Protein AF-A0A351ANW0-F1 (afdb_monomer)

Solvent-accessible surface area (backbone atoms only — not comparable to full-atom values): 3608 Å² total; per-residue (Å²): 135,79,52,77,39,79,60,78,45,78,40,76,50,16,43,40,81,66,30,37,52,49,52,53,49,41,55,75,68,32,45,30,36,32,38,33,36,27,34,93,51,59,76,40,30,51,51,40,51,51,53,54,57,73,67,59,58,85,82,57,46,79,47,74,88

Mean predicted aligned error: 2.04 Å

Secondary structure (DSSP, 8-state):
---S--SPEEEETTTSHHHHHHHHHHHHTT--SEEEEE-S-HHHHHHHHHHHHHTT-TT-EEEE-

Radius of gyration: 10.68 Å; Cα contacts (8 Å, |Δi|>4): 117; chains: 1; bounding box: 23×18×33 Å

pLDDT: mean 97.17, std 5.67, range [54.47, 98.88]

Sequence (65 aa):
MGFLTNEKLLIVGAGGAIGSNMAQTALMLGLTPNVCLYDIIEPAVHGVAEEMCHCAFPGANVSWT

Structure (mmCIF, N/CA/C/O backbone):
data_AF-A0A351ANW0-F1
#
_entry.id   AF-A0A351ANW0-F1
#
loop_
_atom_site.group_PDB
_atom_site.id
_atom_site.type_symbol
_atom_site.label_atom_id
_atom_site.label_alt_id
_atom_site.label_comp_id
_atom_site.label_asym_id
_atom_site.label_entity_id
_atom_site.label_seq_id
_atom_site.pdbx_PDB_ins_code
_atom_site.Cartn_x
_atom_site.Cartn_y
_atom_site.Cartn_z
_atom_site.occupancy
_atom_site.B_iso_or_equiv
_atom_site.auth_seq_id
_atom_site.auth_comp_id
_atom_site.auth_asym_id
_atom_site.auth_atom_id
_atom_site.pdbx_PDB_model_num
ATOM 1 N N . MET A 1 1 ? -6.568 -5.776 20.299 1.00 54.47 1 MET A N 1
ATOM 2 C CA . MET A 1 1 ? -6.848 -4.414 19.798 1.00 54.47 1 MET A CA 1
ATOM 3 C C . MET A 1 1 ? -7.299 -4.554 18.360 1.00 54.47 1 MET A C 1
ATOM 5 O O . MET A 1 1 ? -6.624 -5.254 17.619 1.00 54.47 1 MET A O 1
ATOM 9 N N . GLY A 1 2 ? -8.480 -4.032 18.028 1.00 85.25 2 GLY A N 1
ATOM 10 C CA . GLY A 1 2 ? -9.027 -4.100 16.670 1.00 85.25 2 GLY A CA 1
ATOM 11 C C . GLY A 1 2 ? -8.443 -3.013 15.771 1.00 85.25 2 GL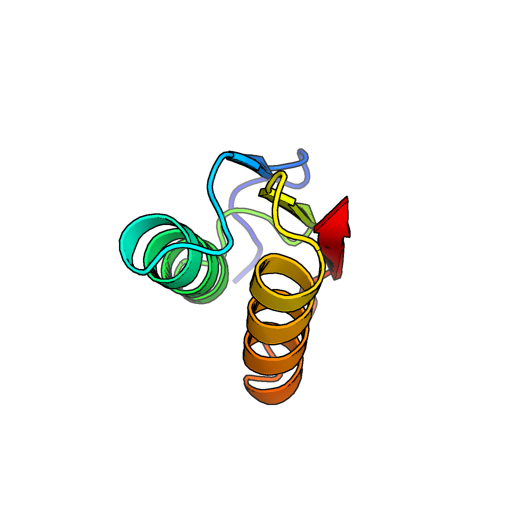Y A C 1
ATOM 12 O O . GLY A 1 2 ? -7.813 -2.081 16.268 1.00 85.25 2 GLY A O 1
ATOM 13 N N . PHE A 1 3 ? -8.664 -3.145 14.465 1.00 97.25 3 PHE A N 1
ATOM 14 C CA . PHE A 1 3 ? -8.354 -2.099 13.495 1.00 97.25 3 PHE A CA 1
ATOM 15 C C . PHE A 1 3 ? -9.180 -0.827 13.755 1.00 97.25 3 PHE A C 1
ATOM 17 O O . PHE A 1 3 ? -10.271 -0.910 14.324 1.00 97.25 3 PHE A O 1
ATOM 24 N N . LEU A 1 4 ? -8.684 0.341 13.327 1.00 98.25 4 LEU A N 1
ATOM 25 C CA . LEU A 1 4 ? 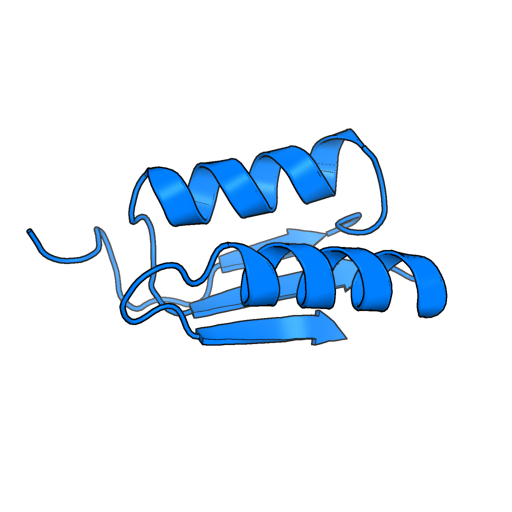-9.401 1.617 13.479 1.00 98.25 4 LEU A CA 1
ATOM 26 C C . LEU A 1 4 ? -10.705 1.652 12.662 1.00 98.25 4 LEU A C 1
ATOM 28 O O . LEU A 1 4 ? -11.715 2.172 13.130 1.00 98.25 4 LEU A O 1
ATOM 32 N N . THR A 1 5 ? -10.691 1.098 11.452 1.00 98.19 5 THR A N 1
ATOM 33 C CA . THR A 1 5 ? -11.863 0.946 10.581 1.00 98.19 5 THR A CA 1
ATOM 34 C C . THR A 1 5 ? -11.764 -0.343 9.764 1.00 98.19 5 THR A C 1
ATOM 36 O O . THR A 1 5 ? -10.694 -0.931 9.652 1.00 98.19 5 THR A O 1
ATOM 39 N N . ASN A 1 6 ? -12.877 -0.782 9.175 1.00 98.00 6 ASN A N 1
ATOM 40 C CA . ASN A 1 6 ? -12.902 -1.856 8.174 1.00 98.00 6 ASN A CA 1
ATOM 41 C C . ASN A 1 6 ? -13.004 -1.316 6.738 1.00 98.00 6 ASN A C 1
ATOM 43 O O . ASN A 1 6 ? -13.032 -2.100 5.788 1.00 98.00 6 ASN A O 1
ATOM 47 N N . GLU A 1 7 ? -13.085 0.004 6.560 1.00 98.56 7 GLU A N 1
ATOM 48 C CA . GLU A 1 7 ? -13.129 0.615 5.232 1.00 98.56 7 GLU A CA 1
ATOM 49 C C . GLU A 1 7 ? -11.819 0.408 4.466 1.00 98.56 7 GLU A C 1
ATOM 51 O O . GLU A 1 7 ? -10.740 0.293 5.051 1.00 98.56 7 GLU A O 1
ATOM 56 N N . LYS A 1 8 ? -11.914 0.344 3.136 1.00 98.44 8 LYS A N 1
ATOM 57 C CA . LYS A 1 8 ? -10.761 0.148 2.254 1.00 98.44 8 LYS A CA 1
ATOM 58 C C . LYS A 1 8 ? -9.866 1.390 2.257 1.00 98.44 8 LYS A C 1
ATOM 60 O O . LYS A 1 8 ? -10.336 2.483 1.953 1.00 98.44 8 LYS A O 1
ATOM 65 N N . LEU A 1 9 ? -8.567 1.199 2.486 1.00 98.69 9 LEU A N 1
ATOM 66 C CA . LEU A 1 9 ? -7.536 2.213 2.255 1.00 98.69 9 LEU A CA 1
ATOM 67 C C . LEU A 1 9 ? -6.817 1.921 0.933 1.00 98.69 9 LEU A C 1
ATOM 69 O O . LEU A 1 9 ? -6.266 0.837 0.759 1.00 98.69 9 LEU A O 1
ATOM 73 N N . LEU A 1 10 ? -6.815 2.883 0.009 1.00 98.56 10 LEU A N 1
ATOM 74 C CA . LEU A 1 10 ? -6.076 2.812 -1.254 1.00 98.56 10 LEU A CA 1
ATOM 75 C C . LEU A 1 10 ? -4.836 3.710 -1.188 1.00 98.56 10 LEU A C 1
ATOM 77 O O . LEU A 1 10 ? -4.962 4.904 -0.921 1.00 98.56 10 LEU A O 1
ATOM 81 N N . ILE A 1 11 ? -3.663 3.151 -1.481 1.00 98.75 11 ILE A N 1
ATOM 82 C CA . ILE A 1 11 ? -2.404 3.894 -1.606 1.00 98.75 11 ILE A CA 1
ATOM 83 C C . ILE A 1 11 ? -2.018 3.944 -3.084 1.00 98.75 11 ILE A C 1
ATOM 85 O O . ILE A 1 11 ? -1.762 2.913 -3.698 1.00 98.75 11 ILE A O 1
ATOM 89 N N . VAL A 1 12 ? -1.990 5.152 -3.648 1.00 98.69 12 VAL A N 1
ATOM 90 C CA . VAL A 1 12 ? -1.604 5.426 -5.041 1.00 98.69 12 VAL A CA 1
ATOM 91 C C . VAL A 1 12 ? -0.114 5.763 -5.098 1.00 98.69 12 VAL A C 1
ATOM 93 O O . VAL A 1 12 ? 0.357 6.572 -4.301 1.00 98.69 12 VAL A O 1
ATOM 96 N N . GLY A 1 13 ? 0.619 5.170 -6.045 1.00 98.56 13 GLY A N 1
ATOM 97 C CA . GLY A 1 13 ? 2.083 5.273 -6.112 1.00 98.56 13 GLY A CA 1
ATOM 98 C C . GLY A 1 13 ? 2.780 4.320 -5.135 1.00 98.56 13 GLY A C 1
ATOM 99 O O . GLY A 1 13 ? 3.822 4.656 -4.566 1.00 98.56 13 GLY A O 1
ATOM 100 N N . ALA A 1 14 ? 2.158 3.166 -4.872 1.00 98.62 14 ALA A N 1
ATOM 101 C CA . ALA A 1 14 ? 2.589 2.219 -3.848 1.00 98.62 14 ALA A CA 1
ATOM 102 C C . ALA A 1 14 ? 3.894 1.481 -4.188 1.00 98.62 14 ALA A C 1
ATOM 104 O O . ALA A 1 14 ? 4.551 0.996 -3.272 1.00 98.62 14 ALA A O 1
ATOM 105 N N . GLY A 1 15 ? 4.291 1.419 -5.464 1.00 98.31 15 GLY A N 1
ATOM 106 C CA . GLY A 1 15 ? 5.538 0.786 -5.902 1.00 98.31 15 GLY A CA 1
ATOM 107 C C . GLY A 1 15 ? 6.790 1.628 -5.627 1.00 98.31 15 GLY A C 1
ATOM 108 O O . GLY A 1 15 ? 7.909 1.137 -5.760 1.00 98.31 15 GLY A O 1
ATOM 109 N N . GLY A 1 16 ? 6.629 2.902 -5.253 1.00 98.25 16 GLY A N 1
ATOM 110 C CA . GLY A 1 16 ? 7.731 3.793 -4.890 1.00 98.25 16 GLY A CA 1
ATOM 111 C C . GLY A 1 16 ? 8.111 3.720 -3.407 1.00 98.25 16 GLY A C 1
ATOM 112 O O . GLY A 1 16 ? 7.320 3.308 -2.565 1.00 98.25 16 GLY A O 1
ATOM 113 N N . ALA A 1 17 ? 9.301 4.227 -3.068 1.00 98.12 17 ALA A N 1
ATOM 114 C CA . ALA A 1 17 ? 9.845 4.188 -1.703 1.00 98.12 17 ALA A CA 1
ATOM 115 C C . ALA A 1 17 ? 8.942 4.839 -0.635 1.00 98.12 17 ALA A C 1
ATOM 117 O O . ALA A 1 17 ? 8.924 4.407 0.515 1.00 98.12 17 ALA A O 1
ATOM 118 N N . ILE A 1 18 ? 8.196 5.887 -1.001 1.00 98.69 18 ILE A N 1
ATOM 119 C CA . ILE A 1 18 ? 7.258 6.548 -0.083 1.00 98.69 18 ILE A CA 1
ATOM 120 C C . ILE A 1 18 ? 5.991 5.702 0.074 1.00 98.69 18 ILE A C 1
ATOM 122 O O . ILE A 1 18 ? 5.580 5.420 1.197 1.00 98.69 18 ILE A O 1
ATOM 126 N N . GLY A 1 19 ? 5.382 5.276 -1.035 1.00 98.69 19 GLY A N 1
ATOM 127 C CA . GLY A 1 19 ? 4.132 4.519 -1.013 1.00 98.69 19 GLY A CA 1
ATOM 128 C C . GLY A 1 19 ? 4.265 3.166 -0.313 1.00 98.69 19 GLY A C 1
ATOM 129 O O . GLY A 1 19 ? 3.397 2.807 0.483 1.00 98.69 19 GLY A O 1
ATOM 130 N N . SER A 1 20 ? 5.379 2.461 -0.518 1.00 98.62 20 SER A N 1
ATOM 131 C CA . SER A 1 20 ? 5.656 1.191 0.158 1.00 98.62 20 SER A CA 1
ATOM 132 C C . SER A 1 20 ? 5.831 1.367 1.669 1.00 98.62 20 SER A C 1
ATOM 134 O O . SER A 1 20 ? 5.256 0.617 2.460 1.00 98.62 20 SER A O 1
ATOM 136 N N . ASN A 1 21 ? 6.533 2.421 2.097 1.00 98.81 21 ASN A N 1
ATOM 137 C CA . ASN A 1 21 ? 6.680 2.741 3.514 1.00 98.81 21 ASN A CA 1
ATOM 138 C C . ASN A 1 21 ? 5.348 3.166 4.157 1.00 98.81 21 ASN A C 1
ATOM 140 O O . ASN A 1 21 ? 5.065 2.791 5.298 1.00 98.81 21 ASN A O 1
ATOM 144 N N . MET A 1 22 ? 4.495 3.890 3.423 1.00 98.88 22 MET A N 1
ATOM 145 C CA . MET A 1 22 ? 3.134 4.206 3.866 1.00 98.88 22 MET A CA 1
ATOM 146 C C . MET A 1 22 ? 2.287 2.937 4.033 1.00 98.88 22 MET A C 1
ATOM 148 O O . MET A 1 22 ? 1.576 2.830 5.031 1.00 98.88 22 MET A 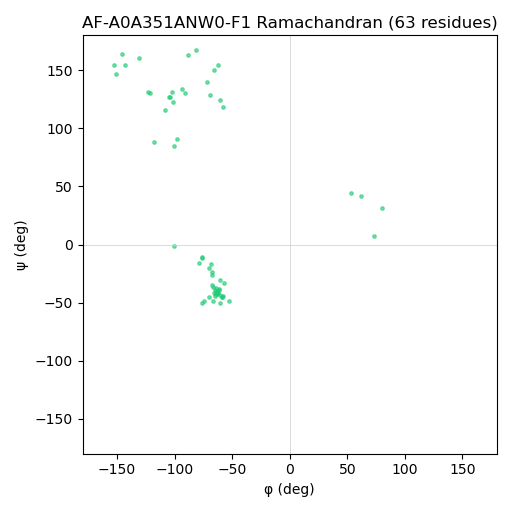O 1
ATOM 152 N N . ALA A 1 23 ? 2.387 1.967 3.116 1.00 98.69 23 ALA A N 1
ATOM 153 C CA . ALA A 1 23 ? 1.682 0.687 3.213 1.0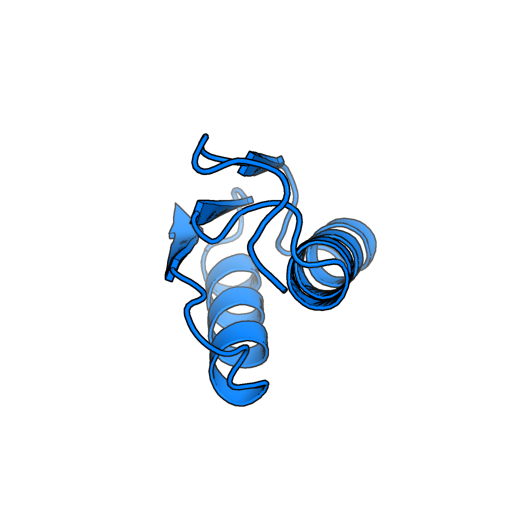0 98.69 23 ALA A CA 1
ATOM 154 C C . ALA A 1 23 ? 2.085 -0.089 4.472 1.00 98.69 23 ALA A C 1
ATOM 156 O O . ALA A 1 23 ? 1.223 -0.459 5.272 1.00 98.69 23 ALA A O 1
ATOM 157 N N . GLN A 1 24 ? 3.391 -0.242 4.704 1.00 98.75 24 GLN A N 1
ATOM 158 C CA . GLN A 1 24 ? 3.912 -0.887 5.909 1.00 98.75 24 GLN A CA 1
ATOM 159 C C . GLN A 1 24 ? 3.448 -0.161 7.179 1.00 98.75 24 GLN A C 1
ATOM 161 O O . GLN A 1 24 ? 2.989 -0.791 8.131 1.00 98.75 24 GLN A O 1
ATOM 166 N N . THR A 1 25 ? 3.517 1.171 7.188 1.00 98.69 25 THR A N 1
ATOM 167 C CA . THR A 1 25 ? 3.111 1.988 8.338 1.00 98.69 25 THR A CA 1
ATOM 168 C C . THR A 1 25 ? 1.613 1.860 8.628 1.00 98.69 25 THR A C 1
ATOM 170 O O . THR A 1 25 ? 1.226 1.700 9.785 1.00 98.69 25 THR A O 1
ATOM 173 N N . ALA A 1 26 ? 0.758 1.873 7.601 1.00 98.50 26 ALA A N 1
ATOM 174 C CA . ALA A 1 26 ? -0.686 1.702 7.758 1.00 98.50 26 ALA A CA 1
ATOM 175 C C . ALA A 1 26 ? -1.047 0.338 8.372 1.00 98.50 26 ALA A C 1
ATOM 177 O O . ALA A 1 26 ? -1.935 0.262 9.228 1.00 98.50 26 ALA A O 1
ATOM 178 N N . LEU A 1 27 ? -0.329 -0.717 7.972 1.00 98.12 27 LEU A N 1
ATOM 179 C CA . LEU A 1 27 ? -0.479 -2.068 8.512 1.00 98.12 27 LEU A CA 1
ATOM 180 C C . LEU A 1 27 ? 0.027 -2.164 9.960 1.00 98.12 27 LEU A C 1
ATOM 182 O O . LEU A 1 27 ? -0.682 -2.690 10.816 1.00 98.12 2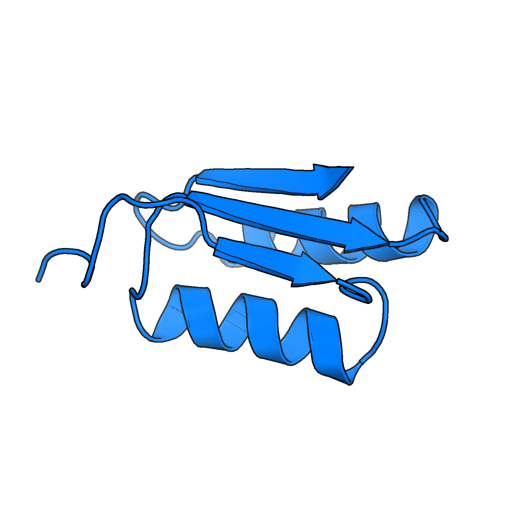7 LEU A O 1
ATOM 186 N N . MET A 1 28 ? 1.195 -1.589 10.270 1.00 98.06 28 MET A N 1
ATOM 187 C CA . MET A 1 28 ? 1.747 -1.538 11.634 1.00 98.06 28 MET A CA 1
ATOM 188 C C . MET A 1 28 ? 0.847 -0.782 12.618 1.00 98.06 28 MET A C 1
ATOM 190 O O . MET A 1 28 ? 0.721 -1.184 13.773 1.00 98.06 28 MET A O 1
ATOM 194 N N . LEU A 1 29 ? 0.225 0.313 12.173 1.00 97.81 29 LEU A N 1
ATOM 195 C CA . LEU A 1 29 ? -0.703 1.103 12.985 1.00 97.81 29 LEU A CA 1
ATOM 196 C C . LEU A 1 29 ? -2.082 0.443 13.140 1.00 97.81 29 LEU A C 1
ATOM 198 O O . LEU A 1 29 ? -2.884 0.912 13.945 1.00 97.81 29 LEU A O 1
ATOM 202 N N . GLY A 1 30 ? -2.380 -0.615 12.376 1.00 97.50 30 GLY A N 1
ATOM 203 C CA . GLY A 1 30 ? -3.687 -1.266 12.394 1.00 97.50 30 GLY A CA 1
ATOM 204 C C . GLY A 1 30 ? -4.815 -0.329 11.954 1.00 97.50 30 GLY A C 1
ATOM 205 O O . GLY A 1 30 ? -5.884 -0.327 12.562 1.00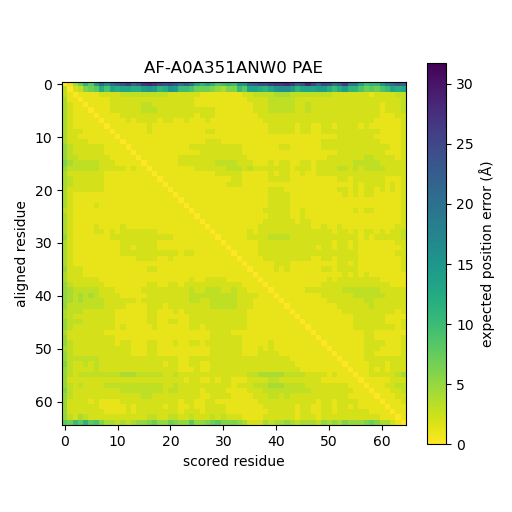 97.50 30 GLY A O 1
ATOM 206 N N . LEU A 1 31 ? -4.602 0.490 10.915 1.00 98.44 31 LEU A N 1
ATOM 207 C CA . LEU A 1 31 ? -5.627 1.444 10.465 1.00 98.44 31 LEU A CA 1
ATOM 208 C C . LEU A 1 31 ? -6.858 0.733 9.891 1.00 98.44 31 LEU A C 1
ATOM 210 O O . LEU A 1 31 ? -7.989 1.026 10.267 1.00 98.44 31 LEU A O 1
ATOM 214 N N . THR A 1 32 ? -6.635 -0.222 8.995 1.00 98.62 32 THR A N 1
ATOM 215 C CA . THR A 1 32 ? -7.676 -1.064 8.401 1.00 98.62 32 THR A CA 1
ATOM 216 C C . THR A 1 32 ? -7.084 -2.413 8.026 1.00 98.62 32 THR A C 1
ATOM 218 O O . THR A 1 32 ? -5.911 -2.456 7.640 1.00 98.62 32 THR A O 1
ATOM 221 N N . PRO A 1 33 ? -7.849 -3.518 8.106 1.00 98.06 33 PRO A N 1
ATOM 222 C CA . PRO A 1 33 ? -7.393 -4.771 7.533 1.00 98.06 33 PRO A CA 1
ATOM 223 C C . PRO A 1 33 ? -7.335 -4.682 6.004 1.00 98.06 33 PRO A C 1
ATOM 225 O O . PRO A 1 33 ? -6.586 -5.426 5.394 1.00 98.06 33 PRO A O 1
ATOM 228 N N . ASN A 1 34 ? -8.096 -3.787 5.366 1.00 98.31 34 ASN A N 1
ATOM 229 C CA . ASN A 1 34 ? -8.290 -3.763 3.917 1.00 98.31 34 ASN A CA 1
ATOM 230 C C . ASN A 1 34 ? -7.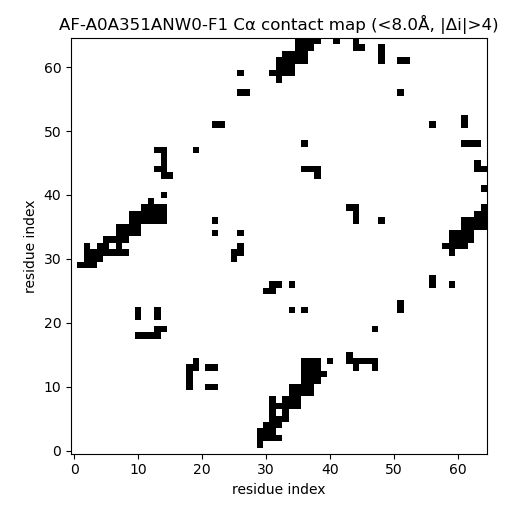408 -2.700 3.248 1.00 98.31 34 ASN A C 1
ATOM 232 O O . ASN A 1 34 ? -7.866 -1.585 2.979 1.00 98.31 34 ASN A O 1
ATOM 236 N N . VAL A 1 35 ? -6.154 -3.050 2.957 1.00 98.56 35 VAL A N 1
ATOM 237 C CA . VAL A 1 35 ? -5.201 -2.168 2.260 1.00 98.56 35 VAL A CA 1
ATOM 238 C C . VAL A 1 35 ? -5.080 -2.583 0.795 1.00 98.56 35 VAL A C 1
ATOM 240 O O . VAL A 1 35 ? -4.896 -3.753 0.467 1.00 98.56 35 VAL A O 1
ATOM 243 N N . CYS A 1 36 ? -5.192 -1.613 -0.107 1.00 98.69 36 CYS A N 1
ATOM 244 C CA . CYS A 1 36 ? -5.033 -1.804 -1.541 1.00 98.69 36 CYS A CA 1
ATOM 245 C C . CYS A 1 36 ? -3.912 -0.914 -2.066 1.00 98.69 36 CYS A C 1
ATOM 247 O O . CYS A 1 36 ? -3.875 0.284 -1.781 1.00 98.69 36 CYS A O 1
ATOM 249 N N . LEU A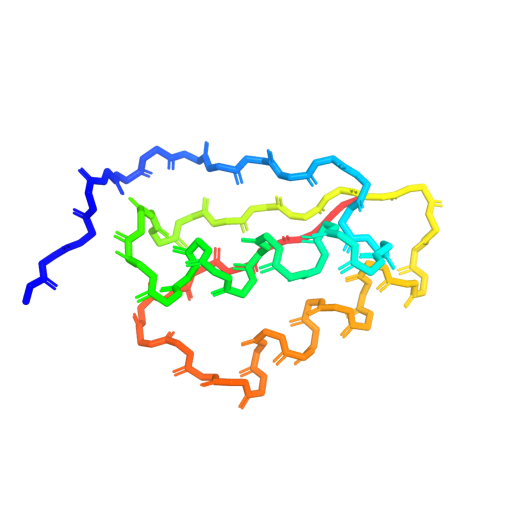 1 37 ? -3.004 -1.515 -2.820 1.00 98.75 37 LEU A N 1
ATOM 250 C CA . LEU A 1 37 ? -1.837 -0.871 -3.399 1.00 98.75 37 LEU A CA 1
ATOM 251 C C . LEU A 1 37 ? -2.095 -0.640 -4.887 1.00 98.75 37 LEU A C 1
ATOM 253 O O . LEU A 1 37 ? -2.463 -1.571 -5.594 1.00 98.75 37 LEU A O 1
ATOM 257 N N . TYR A 1 38 ? -1.920 0.589 -5.358 1.00 98.69 38 TYR A N 1
ATOM 258 C CA . TYR A 1 38 ? -2.030 0.914 -6.775 1.00 98.69 38 TYR A CA 1
ATOM 259 C C . TYR A 1 38 ? -0.745 1.554 -7.280 1.00 98.69 38 TYR A C 1
ATOM 261 O O . TYR A 1 38 ? -0.241 2.518 -6.688 1.00 98.69 38 TYR A O 1
ATOM 269 N N . ASP A 1 39 ? -0.251 1.051 -8.404 1.00 98.56 39 ASP A N 1
ATOM 270 C CA . ASP A 1 39 ? 0.825 1.670 -9.169 1.00 98.56 39 ASP A CA 1
ATOM 271 C C . ASP A 1 39 ? 0.712 1.297 -10.651 1.00 98.56 39 ASP A C 1
ATOM 273 O O . ASP A 1 39 ? 0.189 0.247 -11.003 1.00 98.56 39 ASP A O 1
ATOM 277 N N . ILE A 1 40 ? 1.244 2.142 -11.531 1.00 98.19 40 ILE A N 1
ATOM 278 C CA . ILE A 1 40 ? 1.293 1.850 -12.970 1.00 98.19 40 ILE A CA 1
ATOM 279 C C . ILE A 1 40 ? 2.435 0.886 -13.327 1.00 98.19 40 ILE A C 1
ATOM 281 O O . ILE A 1 40 ? 2.460 0.344 -14.431 1.00 98.19 40 ILE A O 1
ATOM 285 N N . ILE A 1 41 ? 3.399 0.693 -12.419 1.00 98.12 41 ILE A N 1
ATOM 286 C CA . ILE A 1 41 ? 4.534 -0.217 -12.598 1.00 98.12 41 ILE A CA 1
ATOM 287 C C . ILE A 1 41 ? 4.225 -1.548 -11.898 1.00 98.12 41 ILE A C 1
ATOM 289 O O . ILE A 1 41 ? 4.544 -1.732 -10.723 1.00 98.12 41 ILE A O 1
ATOM 293 N N . GLU A 1 42 ? 3.633 -2.491 -12.635 1.00 97.75 42 GLU A N 1
ATOM 294 C CA . GLU A 1 42 ? 3.165 -3.784 -12.100 1.00 97.75 42 GLU A CA 1
ATOM 295 C C . GLU A 1 42 ? 4.241 -4.569 -11.319 1.00 97.75 42 GLU A C 1
ATOM 297 O O . GLU A 1 42 ? 3.987 -4.905 -10.160 1.00 97.75 42 GLU A O 1
ATOM 302 N N . PRO A 1 43 ? 5.476 -4.764 -11.828 1.00 98.12 43 PRO A N 1
ATOM 303 C CA . PRO A 1 43 ? 6.507 -5.470 -11.065 1.00 98.12 43 PRO A CA 1
ATOM 304 C C . PRO A 1 43 ? 6.866 -4.793 -9.734 1.00 98.12 43 PRO A C 1
ATOM 306 O O . PRO A 1 43 ? 7.241 -5.470 -8.779 1.00 98.12 43 PRO A O 1
ATOM 309 N N . ALA A 1 44 ? 6.757 -3.461 -9.658 1.00 98.19 44 ALA A N 1
ATOM 310 C CA . ALA A 1 44 ? 7.081 -2.716 -8.448 1.00 98.19 44 ALA A CA 1
ATOM 311 C C . ALA A 1 44 ? 5.988 -2.882 -7.385 1.00 98.19 44 ALA A C 1
ATOM 313 O O . ALA A 1 44 ? 6.296 -3.221 -6.245 1.00 98.19 44 ALA A O 1
ATOM 314 N N . VAL A 1 45 ? 4.711 -2.700 -7.746 1.00 98.56 45 VAL A N 1
ATOM 315 C CA . VAL A 1 45 ? 3.605 -2.858 -6.783 1.00 98.56 45 VAL A CA 1
ATOM 316 C C . VAL A 1 45 ? 3.434 -4.308 -6.335 1.00 98.56 45 VAL A C 1
ATOM 318 O O . VAL A 1 45 ? 3.159 -4.552 -5.162 1.00 98.56 45 VAL A O 1
ATOM 321 N N . HIS A 1 46 ? 3.674 -5.267 -7.231 1.00 98.50 46 HIS A N 1
ATOM 322 C CA . HIS A 1 46 ? 3.660 -6.686 -6.896 1.00 98.50 46 HIS A CA 1
ATOM 323 C C . HIS A 1 46 ? 4.782 -7.025 -5.904 1.00 98.50 46 HIS A C 1
ATOM 325 O O . HIS A 1 46 ? 4.524 -7.671 -4.892 1.00 98.50 46 HIS A O 1
ATOM 331 N N . GLY A 1 47 ? 6.000 -6.509 -6.118 1.00 98.56 47 GLY A N 1
ATOM 332 C CA . GLY A 1 47 ? 7.102 -6.663 -5.162 1.00 98.56 47 GLY A CA 1
ATOM 333 C C . GLY A 1 47 ? 6.764 -6.112 -3.774 1.00 98.56 47 GLY A C 1
ATOM 334 O O . GLY A 1 47 ? 6.972 -6.793 -2.773 1.00 98.56 47 GLY A O 1
ATOM 335 N N . VAL A 1 48 ? 6.154 -4.925 -3.707 1.00 98.62 48 VAL A N 1
ATOM 336 C CA . VAL A 1 48 ? 5.716 -4.333 -2.432 1.00 98.62 48 VAL A CA 1
ATOM 337 C C . VAL A 1 48 ? 4.626 -5.175 -1.766 1.00 98.62 48 VAL A C 1
ATOM 339 O O . VAL A 1 48 ? 4.667 -5.369 -0.552 1.00 98.62 48 VAL A O 1
ATOM 342 N N . ALA A 1 49 ? 3.665 -5.704 -2.527 1.00 98.38 49 ALA A N 1
ATOM 343 C CA . ALA A 1 49 ? 2.641 -6.593 -1.984 1.00 98.38 49 ALA A CA 1
ATOM 344 C C . ALA A 1 49 ? 3.255 -7.865 -1.370 1.00 98.38 49 ALA A C 1
ATOM 346 O O . ALA A 1 49 ? 2.888 -8.231 -0.254 1.00 98.38 49 ALA A O 1
ATOM 347 N N . GLU A 1 50 ? 4.231 -8.484 -2.042 1.00 98.38 50 GLU A N 1
ATOM 348 C CA . GLU A 1 50 ? 4.971 -9.642 -1.520 1.00 98.38 50 GLU A CA 1
ATOM 349 C C . GLU A 1 50 ? 5.759 -9.300 -0.247 1.00 98.38 50 GLU A C 1
ATOM 351 O O . GLU A 1 50 ? 5.728 -10.057 0.724 1.00 98.38 50 GLU A O 1
ATOM 356 N N . GLU A 1 51 ? 6.411 -8.134 -0.189 1.00 98.50 51 GLU A N 1
ATOM 357 C CA . GLU A 1 51 ? 7.065 -7.663 1.040 1.00 98.50 51 GLU A CA 1
ATOM 358 C C . GLU A 1 51 ? 6.071 -7.537 2.206 1.00 98.50 51 GLU A C 1
ATOM 360 O O . GLU A 1 51 ? 6.348 -8.025 3.306 1.00 98.50 51 GLU A O 1
ATOM 365 N N . MET A 1 52 ? 4.883 -6.961 1.975 1.00 98.31 52 MET A N 1
ATOM 366 C CA . MET A 1 52 ? 3.847 -6.854 3.012 1.00 98.31 52 MET A CA 1
ATOM 367 C C . MET A 1 52 ? 3.330 -8.231 3.459 1.00 98.31 52 MET A C 1
ATOM 369 O O . MET A 1 52 ? 3.090 -8.437 4.653 1.00 98.31 52 MET A O 1
ATOM 373 N N . CYS A 1 53 ? 3.190 -9.184 2.529 1.00 96.12 53 CYS A N 1
ATOM 374 C CA . CYS A 1 53 ? 2.818 -10.568 2.829 1.00 96.12 53 CYS A CA 1
ATOM 375 C C . CYS A 1 53 ? 3.874 -11.266 3.700 1.00 96.12 53 CYS A C 1
ATOM 377 O O . CYS A 1 53 ? 3.521 -11.920 4.684 1.00 96.12 53 CYS A O 1
ATOM 379 N N . HIS A 1 54 ? 5.165 -11.079 3.408 1.00 98.38 54 HIS A N 1
ATOM 380 C CA . HIS A 1 54 ? 6.262 -11.651 4.195 1.00 98.38 54 HIS A CA 1
ATOM 381 C C . HIS A 1 54 ? 6.380 -11.062 5.607 1.00 98.38 54 HIS A C 1
ATOM 383 O O . HIS A 1 54 ? 6.840 -11.753 6.517 1.00 98.38 54 HIS A O 1
ATOM 389 N N . CYS A 1 55 ? 5.929 -9.824 5.831 1.00 98.12 55 CYS A N 1
ATOM 390 C CA . CYS A 1 55 ? 5.812 -9.263 7.180 1.00 98.12 55 CYS A CA 1
ATOM 391 C C . CYS A 1 55 ? 4.717 -9.935 8.032 1.00 98.12 55 CYS A C 1
ATOM 393 O O . CYS A 1 55 ? 4.731 -9.782 9.254 1.00 98.12 55 CYS A O 1
ATOM 395 N N . ALA A 1 56 ? 3.787 -10.677 7.416 1.00 95.69 56 ALA A N 1
ATOM 396 C CA . ALA A 1 56 ? 2.753 -11.468 8.086 1.00 95.69 56 ALA A CA 1
ATOM 397 C C . ALA A 1 56 ? 1.901 -10.678 9.104 1.00 95.69 56 ALA A C 1
ATOM 399 O O . ALA A 1 56 ? 1.615 -11.158 10.205 1.00 95.69 56 ALA A O 1
ATOM 400 N N . PHE A 1 57 ? 1.475 -9.462 8.738 1.00 97.06 57 PHE A N 1
ATOM 401 C CA . PHE A 1 57 ? 0.615 -8.629 9.583 1.00 97.06 57 PHE A CA 1
ATOM 402 C C . PHE A 1 57 ? -0.706 -9.355 9.928 1.00 97.06 57 PHE A C 1
ATOM 404 O O . PHE A 1 57 ? -1.487 -9.667 9.023 1.00 97.06 57 PHE A O 1
ATOM 411 N N . PRO A 1 58 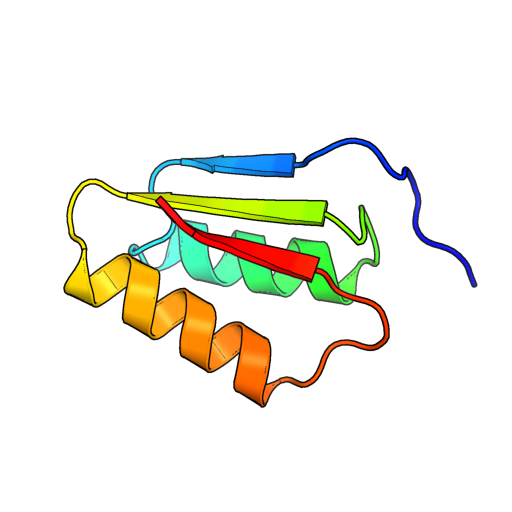? -0.997 -9.632 11.217 1.00 95.69 58 PRO A N 1
ATOM 412 C CA . PRO A 1 58 ? -2.149 -10.448 11.597 1.00 95.69 58 PRO A CA 1
ATOM 413 C C . PRO A 1 58 ? -3.486 -9.849 11.147 1.00 95.69 58 PRO A C 1
ATOM 415 O O . PRO A 1 58 ? -3.825 -8.723 11.503 1.00 95.69 58 PRO A O 1
ATOM 418 N N . GLY A 1 59 ? -4.270 -10.626 10.396 1.00 95.81 59 GLY A N 1
ATOM 419 C CA . GLY A 1 59 ? -5.604 -10.224 9.935 1.00 95.81 59 GLY A CA 1
ATOM 420 C C . GLY A 1 59 ? -5.614 -9.171 8.822 1.00 95.81 59 GLY A C 1
ATOM 421 O O . GLY A 1 59 ? -6.691 -8.691 8.473 1.00 95.81 59 GLY A O 1
ATOM 422 N N . ALA A 1 60 ? -4.453 -8.813 8.266 1.00 96.88 60 ALA A N 1
ATOM 423 C CA . ALA A 1 60 ? -4.374 -7.936 7.108 1.00 96.88 60 ALA A CA 1
ATOM 424 C C . ALA A 1 60 ? -4.848 -8.652 5.832 1.00 96.88 60 ALA A C 1
ATOM 426 O O . ALA A 1 60 ? -4.530 -9.812 5.582 1.00 96.88 60 ALA A O 1
ATOM 427 N N . ASN A 1 61 ? -5.586 -7.919 5.013 1.00 97.56 61 ASN A N 1
ATOM 428 C CA . ASN A 1 61 ? -6.050 -8.272 3.683 1.00 97.56 61 ASN A CA 1
ATOM 429 C C . ASN A 1 61 ? -5.444 -7.265 2.696 1.00 97.56 61 ASN A C 1
ATOM 431 O O . ASN A 1 61 ? -6.013 -6.199 2.433 1.00 97.56 61 ASN A O 1
ATOM 435 N N . VAL A 1 62 ? -4.245 -7.586 2.207 1.00 97.81 62 VAL A N 1
ATOM 436 C CA . VAL A 1 62 ? -3.505 -6.755 1.251 1.00 97.81 62 VAL A CA 1
ATOM 437 C C . VAL A 1 62 ? -3.874 -7.176 -0.170 1.00 97.81 62 VAL A C 1
ATOM 439 O O . VAL A 1 62 ? -3.843 -8.354 -0.510 1.00 97.81 62 VAL A O 1
ATOM 442 N N . SER A 1 63 ? -4.222 -6.202 -1.005 1.00 98.06 63 SER A N 1
ATOM 443 C CA . SER A 1 63 ? -4.523 -6.386 -2.431 1.00 98.06 63 SER A CA 1
ATOM 444 C C . SER A 1 63 ? -3.748 -5.374 -3.270 1.00 98.06 63 SER A C 1
ATOM 446 O O . SER A 1 63 ? -3.328 -4.341 -2.748 1.00 98.06 63 SER A O 1
ATOM 448 N N . TRP A 1 64 ? -3.580 -5.629 -4.565 1.00 97.50 64 TRP A N 1
ATOM 449 C CA . TRP A 1 64 ? -2.923 -4.692 -5.476 1.00 97.50 64 TRP A CA 1
ATOM 450 C C . TRP A 1 64 ? -3.572 -4.686 -6.866 1.00 97.50 64 TRP A C 1
ATOM 452 O O . TRP A 1 64 ? -4.240 -5.656 -7.231 1.00 97.50 64 TRP A O 1
ATOM 462 N N . THR A 1 65 ? -3.444 -3.570 -7.594 1.00 91.62 65 THR A N 1
ATOM 463 C CA . THR A 1 65 ? -3.963 -3.375 -8.961 1.00 91.62 65 THR A CA 1
ATOM 464 C C . THR A 1 65 ? -3.164 -2.352 -9.751 1.00 91.62 65 THR A C 1
ATOM 466 O O . THR A 1 65 ? -2.473 -1.519 -9.123 1.00 91.62 65 THR A O 1
#

Foldseek 3Di:
DAALDQDADEQEPCLDPVNLVVQVVNLVNRNHLHYEYEYPPVVSSVVSQVVSVVVVRPSHDYYYD

Nearest PDB structures (foldseek):
  3fi9-assembly1_B  TM=1.001E+00  e=4.775E-08  Porphyromonas gingivalis ATCC 33277
  1up6-assembly2_G  TM=8.262E-01  e=9.049E-02  Thermotoga maritima MSB8
  1up4-assembly2_E  TM=7.754E-01  e=6.011E-02  Thermotoga maritima MSB8
  8h4z-assembly1_B  TM=7.909E-01  e=1.671E-01  Helicobacter pylori NCTC 11637 = CCUG 17874 = ATCC 43504 = JCM 12093
  1up6-assembly1_C  TM=8.224E-01  e=2.694E-01  Thermotoga maritima MSB8